Protein AF-A0A976SII3-F1 (afdb_monomer_lite)

pLDDT: mean 72.69, std 18.08, range [34.06, 96.0]

Structure (mmCIF, N/CA/C/O backbone):
data_AF-A0A976SII3-F1
#
_entry.id   AF-A0A976SII3-F1
#
loop_
_atom_site.group_PDB
_atom_site.id
_atom_site.type_symbol
_atom_site.label_atom_id
_atom_site.label_alt_id
_atom_site.label_comp_id
_atom_site.label_asym_id
_atom_site.label_entity_id
_atom_site.label_seq_id
_atom_site.pdbx_PDB_ins_code
_atom_site.Cartn_x
_atom_site.Cartn_y
_atom_site.Cartn_z
_atom_site.occupancy
_atom_site.B_iso_or_equiv
_atom_site.auth_seq_id
_atom_site.auth_comp_id
_atom_site.auth_asym_id
_atom_site.auth_atom_id
_atom_site.pdbx_PDB_model_num
ATOM 1 N N . MET A 1 1 ? 25.527 3.471 0.667 1.00 56.38 1 MET A N 1
ATOM 2 C CA . MET A 1 1 ? 24.263 2.787 1.039 1.00 56.38 1 MET A CA 1
ATOM 3 C C . MET A 1 1 ? 24.021 1.609 0.107 1.00 56.38 1 MET A C 1
ATOM 5 O O . MET A 1 1 ? 23.774 1.819 -1.078 1.00 56.38 1 MET A O 1
ATOM 9 N N . SER A 1 2 ? 24.146 0.381 0.612 1.00 77.81 2 SER A N 1
ATOM 10 C CA . SER A 1 2 ? 24.005 -0.843 -0.189 1.00 77.81 2 SER A CA 1
ATOM 11 C C . SER A 1 2 ? 22.575 -0.993 -0.724 1.00 77.81 2 SER A C 1
ATOM 13 O O . SER A 1 2 ? 21.611 -0.727 -0.003 1.00 77.81 2 SER A O 1
ATOM 15 N N . LYS A 1 3 ? 22.412 -1.459 -1.972 1.00 71.19 3 LYS A N 1
ATOM 16 C CA . LYS A 1 3 ? 21.091 -1.732 -2.581 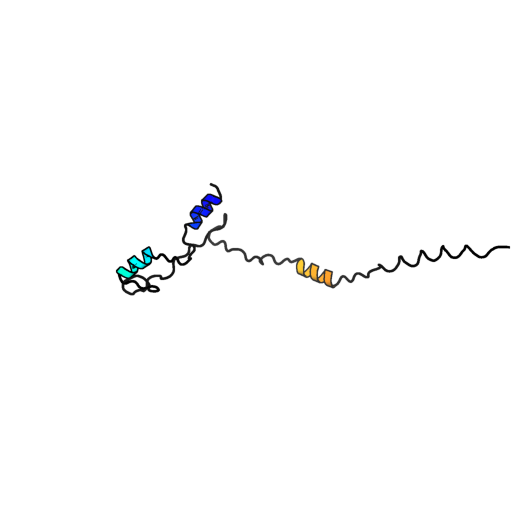1.00 71.19 3 LYS A CA 1
ATOM 17 C C . LYS A 1 3 ? 20.238 -2.664 -1.703 1.00 71.19 3 LYS A C 1
ATOM 19 O O . LYS A 1 3 ? 19.029 -2.484 -1.618 1.00 71.19 3 LYS A O 1
ATOM 24 N N . LYS A 1 4 ? 20.876 -3.587 -0.970 1.00 73.50 4 LYS A N 1
ATOM 25 C CA . LYS A 1 4 ? 20.215 -4.486 -0.007 1.00 73.50 4 LYS A CA 1
ATOM 26 C C . LYS A 1 4 ? 19.568 -3.736 1.162 1.00 73.50 4 LYS A C 1
ATOM 28 O O . LYS A 1 4 ? 18.461 -4.075 1.559 1.00 73.50 4 LYS A O 1
ATOM 33 N N . GLN A 1 5 ? 20.226 -2.698 1.682 1.00 72.81 5 GLN A N 1
ATOM 34 C CA . GLN A 1 5 ? 19.689 -1.883 2.778 1.00 72.81 5 GLN A CA 1
ATOM 35 C C . GLN A 1 5 ? 18.493 -1.056 2.302 1.00 72.81 5 GLN A C 1
ATOM 37 O O . GLN A 1 5 ? 17.473 -1.020 2.980 1.00 72.81 5 GLN A O 1
ATOM 42 N N . LYS A 1 6 ? 18.582 -0.471 1.099 1.00 69.81 6 LYS A N 1
ATOM 43 C CA . LYS A 1 6 ? 17.456 0.250 0.487 1.00 69.81 6 LYS A CA 1
ATOM 44 C C . LYS A 1 6 ? 16.260 -0.675 0.272 1.00 69.81 6 LYS A C 1
ATOM 46 O O . LYS A 1 6 ? 15.167 -0.346 0.700 1.00 69.81 6 LYS A O 1
ATOM 51 N N . ASN A 1 7 ? 16.470 -1.862 -0.296 1.00 72.50 7 ASN A N 1
ATOM 52 C CA . ASN A 1 7 ? 15.384 -2.820 -0.501 1.00 72.50 7 ASN A CA 1
ATOM 53 C C . ASN A 1 7 ? 14.766 -3.301 0.819 1.00 72.50 7 ASN A C 1
ATOM 55 O O . ASN A 1 7 ? 13.555 -3.453 0.872 1.00 72.50 7 ASN A O 1
ATOM 59 N N . LYS A 1 8 ? 15.558 -3.474 1.886 1.00 74.25 8 LYS A N 1
ATOM 60 C CA . LYS A 1 8 ? 15.053 -3.843 3.219 1.00 74.25 8 LYS A CA 1
ATOM 61 C C . LYS A 1 8 ? 14.197 -2.738 3.858 1.00 74.25 8 LYS A C 1
ATOM 63 O O . LYS A 1 8 ? 13.167 -3.037 4.450 1.00 74.25 8 LYS A O 1
ATOM 68 N N . LEU A 1 9 ? 14.597 -1.473 3.708 1.00 67.69 9 LEU A N 1
ATOM 69 C CA . LEU A 1 9 ? 13.822 -0.309 4.171 1.00 67.69 9 LEU A CA 1
ATOM 70 C C . LEU A 1 9 ? 12.582 -0.035 3.304 1.00 67.69 9 LEU A C 1
ATOM 72 O O . LEU A 1 9 ? 11.617 0.567 3.759 1.00 67.69 9 LEU A O 1
ATOM 76 N N . LEU A 1 10 ? 12.604 -0.464 2.042 1.00 64.31 10 LEU A N 1
ATOM 77 C CA . LEU A 1 10 ? 11.465 -0.345 1.135 1.00 64.31 10 LEU A CA 1
ATOM 78 C C . LEU A 1 10 ? 10.494 -1.523 1.274 1.00 64.31 10 LEU A C 1
ATOM 80 O O . LEU A 1 10 ? 9.299 -1.330 1.102 1.00 64.31 10 LEU A O 1
ATOM 84 N N . SER A 1 11 ? 10.961 -2.725 1.630 1.00 64.56 11 SER A N 1
ATOM 85 C CA . SER A 1 11 ? 10.087 -3.879 1.891 1.00 64.56 11 SER A CA 1
ATOM 86 C C . SER A 1 11 ? 9.212 -3.704 3.131 1.00 64.56 11 SER A C 1
ATOM 88 O O . SER A 1 11 ? 8.215 -4.399 3.271 1.00 64.56 11 SER A O 1
ATOM 90 N N . THR A 1 12 ? 9.577 -2.782 4.026 1.00 62.91 12 THR A N 1
ATOM 91 C CA . THR A 1 12 ? 8.741 -2.370 5.161 1.00 62.91 12 THR A CA 1
ATOM 92 C C . THR A 1 12 ? 7.653 -1.367 4.779 1.00 62.91 12 THR A C 1
ATOM 94 O O . THR A 1 12 ? 6.822 -1.039 5.619 1.00 62.91 12 THR A O 1
ATOM 97 N N . LEU A 1 13 ? 7.634 -0.858 3.543 1.00 64.62 13 LEU A N 1
ATOM 98 C CA . LEU A 1 13 ? 6.528 -0.034 3.059 1.00 64.62 13 LEU A CA 1
ATOM 99 C C . LEU A 1 13 ? 5.365 -0.937 2.639 1.00 64.62 13 LEU A C 1
ATOM 101 O O . LEU A 1 13 ? 5.569 -1.959 1.983 1.00 64.62 13 LEU A O 1
ATOM 105 N N . ASN A 1 14 ? 4.140 -0.543 2.998 1.00 64.44 14 ASN A N 1
ATOM 106 C CA . ASN A 1 14 ? 2.921 -1.265 2.639 1.00 64.44 14 ASN A CA 1
ATOM 107 C C . ASN A 1 14 ? 2.774 -1.333 1.113 1.00 64.44 14 ASN A C 1
ATOM 109 O O . ASN A 1 14 ? 2.404 -0.366 0.447 1.00 64.44 14 ASN A O 1
ATOM 113 N N . THR A 1 15 ? 3.037 -2.512 0.556 1.00 64.12 15 THR A N 1
ATOM 114 C CA . THR A 1 15 ? 2.944 -2.818 -0.879 1.00 64.12 15 THR A CA 1
ATOM 115 C C . THR A 1 15 ? 1.497 -2.994 -1.360 1.00 64.12 15 THR A C 1
ATOM 117 O O . THR A 1 15 ? 1.253 -3.658 -2.359 1.00 64.12 15 THR A O 1
ATOM 120 N N . GLY A 1 16 ? 0.512 -2.422 -0.657 1.00 67.31 16 GLY A N 1
ATOM 121 C CA . GLY A 1 16 ? -0.913 -2.622 -0.951 1.00 67.31 16 GLY A CA 1
ATOM 122 C C . GLY A 1 16 ? -1.425 -4.034 -0.675 1.00 67.31 16 GLY A C 1
ATOM 123 O O . GLY A 1 16 ? -2.577 -4.330 -0.971 1.00 67.31 16 GLY A O 1
ATOM 124 N N . LYS A 1 17 ? -0.579 -4.916 -0.133 1.00 76.75 17 LYS A N 1
ATOM 125 C CA . LYS A 1 17 ? -0.959 -6.285 0.187 1.00 76.75 17 LYS A CA 1
ATOM 126 C C . LYS A 1 17 ? -1.795 -6.301 1.462 1.00 76.75 17 LYS A C 1
ATOM 128 O O . LYS A 1 17 ? -1.429 -5.669 2.451 1.00 76.75 17 LYS A O 1
ATOM 133 N N . GLU A 1 18 ? -2.903 -7.031 1.421 1.00 78.00 18 GLU A N 1
ATOM 134 C CA . GLU A 1 18 ? -3.766 -7.245 2.580 1.00 78.00 18 GLU A CA 1
ATOM 135 C C . GLU A 1 18 ? -2.971 -7.945 3.691 1.00 78.00 18 GLU A C 1
ATOM 137 O O . GLU A 1 18 ? -2.253 -8.922 3.455 1.00 78.00 18 GLU A O 1
ATOM 142 N N . PHE A 1 19 ? -3.043 -7.384 4.899 1.00 79.81 19 PHE A N 1
ATOM 143 C CA . PHE A 1 19 ? -2.334 -7.879 6.070 1.00 79.81 19 PHE A CA 1
ATOM 144 C C . PHE A 1 19 ? -3.346 -8.415 7.076 1.00 79.81 19 PHE A C 1
ATOM 146 O O . PHE A 1 19 ? -4.155 -7.659 7.610 1.00 79.81 19 PHE A O 1
ATOM 153 N N . HIS A 1 20 ? -3.266 -9.713 7.362 1.00 83.44 20 HIS A N 1
ATOM 154 C CA . HIS A 1 20 ? -4.089 -10.360 8.378 1.00 83.44 20 HIS A CA 1
ATOM 155 C C . HIS A 1 20 ? -3.241 -10.622 9.623 1.00 83.44 20 HIS A C 1
ATOM 157 O O . HIS A 1 20 ? -2.236 -11.330 9.569 1.00 83.44 20 HIS A O 1
ATOM 163 N N . SER A 1 21 ? -3.649 -10.048 10.755 1.00 88.38 21 SER A N 1
ATOM 164 C CA . SER A 1 21 ? -3.043 -10.293 12.065 1.00 88.38 21 SER A CA 1
ATOM 165 C C . SER A 1 21 ? -4.123 -10.682 13.061 1.00 88.38 21 SER A C 1
ATOM 167 O O . SER A 1 21 ? -5.066 -9.922 13.284 1.00 88.38 21 SER A O 1
ATOM 169 N N . SER A 1 22 ? -3.964 -11.850 13.687 1.00 90.62 22 SER A N 1
ATOM 170 C CA . SER A 1 22 ? -4.893 -12.364 14.700 1.00 90.62 22 SER A CA 1
ATOM 171 C C . SER A 1 22 ? -4.982 -11.445 15.920 1.00 90.62 22 SER A C 1
ATOM 173 O O . SER A 1 22 ? -6.064 -11.225 16.460 1.00 90.62 22 SER A O 1
ATOM 175 N N . PHE A 1 23 ? -3.859 -10.843 16.322 1.00 94.00 23 PHE A N 1
ATOM 176 C CA . PHE A 1 23 ? -3.807 -9.922 17.453 1.00 94.00 23 PHE A CA 1
ATOM 177 C C . PHE A 1 23 ? -4.610 -8.645 17.183 1.00 94.00 23 PHE A C 1
ATOM 179 O O . PHE A 1 23 ? -5.502 -8.303 17.960 1.00 94.00 23 PHE A O 1
ATOM 186 N N . GLY A 1 24 ? -4.350 -7.979 16.053 1.00 92.56 24 GLY A N 1
ATOM 187 C CA . GLY A 1 24 ? -5.065 -6.758 15.670 1.00 92.56 24 GLY A CA 1
ATOM 188 C C . GLY A 1 24 ? -6.559 -7.003 15.454 1.00 92.56 24 GLY A C 1
ATOM 189 O O . GLY A 1 24 ? -7.385 -6.271 15.998 1.00 92.56 24 GLY A O 1
ATOM 190 N N . ALA A 1 25 ? -6.905 -8.085 14.749 1.00 92.56 25 ALA A N 1
ATOM 191 C CA . ALA A 1 25 ? -8.294 -8.478 14.521 1.00 92.56 25 ALA A CA 1
ATOM 192 C C . ALA A 1 25 ? -9.046 -8.735 15.837 1.00 92.56 25 ALA A C 1
ATOM 194 O O . ALA A 1 25 ? -10.191 -8.305 15.981 1.00 92.56 25 ALA A O 1
ATOM 195 N N . SER A 1 26 ? -8.399 -9.362 16.830 1.00 94.69 26 SER A N 1
ATOM 196 C CA . SER A 1 26 ? -9.017 -9.613 18.138 1.00 94.69 26 SER A CA 1
ATOM 197 C C . SER A 1 26 ? -9.348 -8.327 18.901 1.00 94.69 26 SER A C 1
ATOM 199 O O . SER A 1 26 ? -10.401 -8.240 19.530 1.00 94.69 26 SER A O 1
ATOM 201 N N . ILE A 1 27 ? -8.482 -7.310 18.832 1.00 95.44 27 ILE A N 1
ATOM 202 C CA . ILE A 1 27 ? -8.710 -6.017 19.490 1.00 95.44 27 ILE A CA 1
ATOM 203 C C . ILE A 1 27 ? -9.848 -5.277 18.792 1.00 95.44 27 ILE A C 1
ATOM 205 O O . ILE A 1 27 ? -10.766 -4.815 19.460 1.00 95.44 27 ILE A O 1
ATOM 209 N N . LEU A 1 28 ? -9.830 -5.214 17.461 1.00 93.94 28 LEU A N 1
ATOM 210 C CA . LEU A 1 28 ? -10.884 -4.561 16.684 1.00 93.94 28 LEU A CA 1
ATOM 211 C C . LEU A 1 28 ? -12.255 -5.206 16.935 1.00 93.94 28 LEU A C 1
ATOM 213 O O . LEU A 1 28 ? -13.231 -4.501 17.194 1.00 93.94 28 LEU A O 1
ATOM 217 N N . SER A 1 29 ? -12.304 -6.540 16.967 1.00 93.94 29 SER A N 1
ATOM 218 C CA . SER A 1 29 ? -13.531 -7.296 17.248 1.00 93.94 29 SER A CA 1
ATOM 219 C C . SER A 1 29 ? -14.104 -6.997 18.633 1.00 93.94 29 SER A C 1
ATOM 221 O O . SER A 1 29 ? -15.318 -6.870 18.782 1.00 93.94 29 SER A O 1
ATOM 223 N N . LYS A 1 30 ? -13.249 -6.810 19.651 1.00 96.00 30 LYS A N 1
ATOM 224 C CA . LYS A 1 30 ? -13.690 -6.416 21.004 1.00 96.00 30 LYS A CA 1
ATOM 225 C C . LYS A 1 30 ? -14.401 -5.063 21.027 1.00 96.00 30 LYS A C 1
ATOM 227 O O . LYS A 1 30 ? -15.274 -4.863 21.863 1.00 96.00 30 LYS A O 1
ATOM 232 N N . TYR A 1 31 ? -14.045 -4.157 20.120 1.00 93.81 31 TYR A N 1
ATOM 233 C CA . TYR A 1 31 ? -14.673 -2.841 19.984 1.00 93.81 31 TYR A CA 1
ATOM 234 C C . TYR A 1 31 ? -15.795 -2.809 18.932 1.00 93.81 31 TYR A C 1
ATOM 236 O O . TYR A 1 31 ? -16.267 -1.734 18.574 1.00 93.81 31 TYR A O 1
ATOM 244 N N . GLY A 1 32 ? -16.252 -3.974 18.460 1.00 92.50 32 GLY A N 1
ATOM 245 C CA . GLY A 1 32 ? -17.430 -4.101 17.599 1.00 92.50 32 GLY A CA 1
ATOM 246 C C . GLY A 1 32 ? -17.158 -4.048 16.096 1.00 92.50 32 GLY A C 1
ATOM 247 O O . GLY A 1 32 ? -18.107 -4.121 15.321 1.00 92.50 32 GLY A O 1
ATOM 248 N N . TRP A 1 33 ? -15.897 -3.961 15.667 1.00 94.00 33 TRP A N 1
ATOM 249 C CA . TRP A 1 33 ? -15.547 -4.087 14.251 1.00 94.00 33 TRP A CA 1
ATOM 250 C C . TRP A 1 33 ? -15.673 -5.542 13.785 1.00 94.00 33 TRP A C 1
ATOM 252 O O . TRP A 1 33 ? -15.247 -6.455 14.492 1.00 94.00 33 TRP A O 1
ATOM 262 N N . LYS A 1 34 ? -16.212 -5.770 12.584 1.00 91.44 34 LYS A N 1
ATOM 263 C CA . LYS A 1 34 ? -16.278 -7.101 11.961 1.00 91.44 34 LYS A CA 1
ATOM 264 C C . LYS A 1 34 ? -15.407 -7.161 10.715 1.00 91.44 34 LYS A C 1
ATOM 266 O O . LYS A 1 34 ? -15.202 -6.161 10.028 1.00 91.44 34 LYS A O 1
ATOM 271 N N . GLU A 1 35 ? -14.925 -8.361 10.408 1.00 88.56 35 GLU A N 1
ATOM 272 C CA . GLU A 1 35 ? -14.099 -8.592 9.227 1.00 88.56 35 GLU A CA 1
ATOM 273 C C . GLU A 1 35 ? -14.839 -8.164 7.950 1.00 88.56 35 GLU A C 1
ATOM 275 O O . GLU A 1 35 ? -15.993 -8.526 7.725 1.00 88.56 35 GLU A O 1
ATOM 280 N N . GLY A 1 36 ? -14.177 -7.338 7.138 1.00 87.19 36 GLY A N 1
ATOM 281 C CA . GLY A 1 36 ? -14.734 -6.776 5.905 1.00 87.19 36 GLY A CA 1
ATOM 282 C C . GLY A 1 36 ? -15.467 -5.437 6.055 1.00 87.19 36 GLY A C 1
ATOM 283 O O . GLY A 1 36 ? -15.735 -4.804 5.035 1.00 87.19 36 GLY A O 1
ATOM 284 N N . GLN A 1 37 ? -15.749 -4.959 7.275 1.00 91.00 37 GLN A N 1
ATOM 285 C CA . GLN A 1 37 ? -16.345 -3.631 7.479 1.00 91.00 37 GLN A CA 1
ATOM 286 C C . GLN A 1 37 ? -15.291 -2.516 7.446 1.00 91.00 37 GLN A C 1
ATOM 288 O O . GLN A 1 37 ? -14.163 -2.673 7.926 1.00 91.00 37 GLN A O 1
ATOM 293 N N . GLY A 1 38 ? -15.670 -1.357 6.903 1.00 90.38 38 GLY A N 1
ATOM 294 C CA . GLY A 1 38 ? -14.879 -0.136 7.014 1.00 90.38 38 GLY A CA 1
ATOM 295 C C . GLY A 1 38 ? -14.957 0.449 8.425 1.00 90.38 38 GLY A C 1
ATOM 296 O O . GLY A 1 38 ? -15.881 0.183 9.189 1.00 90.38 38 GLY A O 1
ATOM 297 N N . LEU A 1 39 ? -13.968 1.259 8.797 1.00 91.56 39 LEU A N 1
ATOM 298 C CA . LEU A 1 39 ? -13.944 1.932 10.101 1.00 91.56 39 LEU A CA 1
ATOM 299 C C . LEU A 1 39 ? -14.769 3.233 10.094 1.00 91.56 39 LEU A C 1
ATOM 301 O O . LEU A 1 39 ? -15.021 3.825 9.045 1.00 91.56 39 LEU A O 1
ATOM 305 N N . GLY A 1 40 ?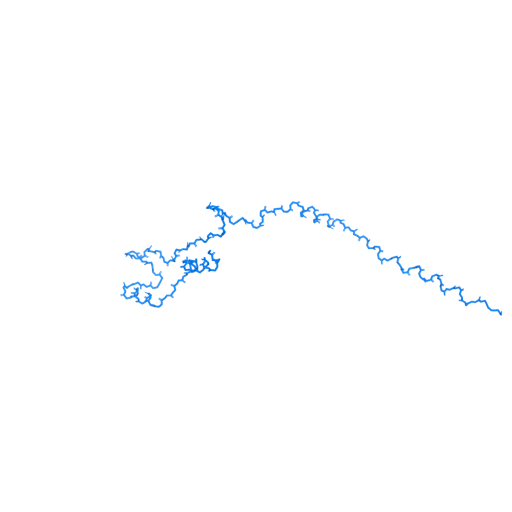 -15.138 3.718 11.282 1.00 91.00 40 GLY A N 1
ATOM 306 C CA . GLY A 1 40 ? -15.836 4.994 11.486 1.00 91.00 40 GLY A CA 1
ATOM 307 C C . GLY A 1 40 ? -17.324 4.841 11.814 1.00 91.00 40 GLY A C 1
ATOM 308 O O . GLY A 1 40 ? -17.878 3.751 11.751 1.00 91.00 40 GLY A O 1
ATOM 309 N N . LYS A 1 41 ? -17.984 5.953 12.168 1.00 91.44 41 LYS A N 1
ATOM 310 C CA . LYS A 1 41 ? -19.382 5.964 12.651 1.00 91.44 41 LYS A CA 1
ATOM 311 C C . LYS A 1 41 ? -20.380 5.334 11.671 1.00 91.44 41 LYS A C 1
ATOM 313 O O . LYS A 1 41 ? -21.338 4.708 12.102 1.00 91.44 41 LYS A O 1
ATOM 318 N N . SER A 1 42 ? -20.158 5.541 10.375 1.00 93.06 42 SER A N 1
ATOM 319 C CA . SER A 1 42 ? -21.002 5.013 9.296 1.00 93.06 42 SER A CA 1
ATOM 320 C C . SER A 1 42 ? -20.361 3.826 8.572 1.00 93.06 42 SER A C 1
ATOM 322 O O . SER A 1 42 ? -20.802 3.503 7.480 1.00 93.06 42 SER A O 1
ATOM 324 N N . GLU A 1 43 ? -19.279 3.248 9.110 1.00 90.69 43 GLU A N 1
ATOM 325 C CA . GLU A 1 43 ? -18.544 2.120 8.506 1.00 90.69 43 GLU A CA 1
ATOM 326 C C . GLU A 1 43 ? -18.001 2.376 7.079 1.00 90.69 43 GLU A C 1
ATOM 328 O O . GLU A 1 43 ? -17.609 1.455 6.370 1.00 90.69 43 GLU A O 1
ATOM 333 N N . ASN A 1 44 ? -17.920 3.644 6.660 1.00 91.62 44 ASN A N 1
ATOM 334 C CA . ASN A 1 44 ? -17.508 4.058 5.310 1.00 91.62 44 ASN A CA 1
ATOM 335 C C . ASN A 1 44 ? -15.986 4.244 5.149 1.00 91.62 44 ASN A C 1
ATOM 337 O O . ASN A 1 44 ? -15.523 4.829 4.169 1.00 91.62 44 ASN A O 1
ATOM 341 N N . GLY A 1 45 ? -15.191 3.824 6.134 1.00 91.06 45 GLY A N 1
ATOM 342 C CA . GLY A 1 45 ? -13.735 3.900 6.076 1.00 91.06 45 GLY A CA 1
ATOM 343 C C . GLY A 1 45 ? -13.139 2.983 5.006 1.00 91.06 45 GLY A C 1
ATOM 344 O O . GLY A 1 45 ? -13.740 1.994 4.593 1.00 91.06 45 GLY A O 1
ATOM 345 N N . ILE A 1 46 ? -11.917 3.295 4.573 1.00 91.19 46 ILE A N 1
ATOM 346 C CA . ILE A 1 46 ? -11.206 2.507 3.562 1.00 91.19 46 ILE A CA 1
ATOM 347 C C . ILE A 1 46 ? -10.917 1.103 4.120 1.00 91.19 46 ILE A C 1
ATOM 349 O O . ILE A 1 46 ? -10.188 0.961 5.099 1.00 91.19 46 ILE A O 1
ATOM 353 N N . VAL A 1 47 ? -11.472 0.071 3.478 1.00 90.25 47 VAL A N 1
ATOM 354 C CA . VAL A 1 47 ? -11.282 -1.341 3.868 1.00 90.25 47 VAL A CA 1
ATOM 355 C C . VAL A 1 47 ? -9.921 -1.873 3.415 1.00 90.25 47 VAL A C 1
ATOM 357 O O . VAL A 1 47 ? -9.275 -2.646 4.117 1.00 90.25 47 VAL A O 1
ATOM 360 N N . LYS A 1 48 ? -9.471 -1.453 2.229 1.00 87.44 48 LYS A N 1
ATOM 361 C CA . LYS A 1 48 ? -8.216 -1.921 1.634 1.00 87.44 48 LYS A CA 1
ATOM 362 C C . LYS A 1 48 ? -7.043 -1.023 2.030 1.00 87.44 48 LYS A C 1
ATOM 364 O O . LYS A 1 48 ? -7.191 0.198 2.053 1.00 87.44 48 LYS A O 1
ATOM 369 N N . PRO A 1 49 ? -5.857 -1.587 2.299 1.00 85.12 49 PRO A N 1
ATOM 370 C CA . PRO A 1 49 ? -4.689 -0.785 2.624 1.00 85.12 49 PRO A CA 1
ATOM 371 C C . PRO A 1 49 ? -4.300 0.114 1.445 1.00 85.12 49 PRO A C 1
ATOM 373 O O . PRO A 1 49 ? -4.326 -0.299 0.285 1.00 85.12 49 PRO A O 1
ATOM 376 N N . VAL A 1 50 ? -3.888 1.345 1.745 1.00 86.56 50 VAL A N 1
ATOM 377 C CA . VAL A 1 50 ? -3.365 2.263 0.729 1.00 86.56 50 VAL A CA 1
ATOM 378 C C . VAL A 1 50 ? -1.999 1.762 0.257 1.00 86.56 50 VAL A C 1
ATOM 380 O O . VAL A 1 50 ? -1.092 1.541 1.060 1.00 86.56 50 VAL A O 1
ATOM 383 N N . SER A 1 51 ? -1.855 1.580 -1.054 1.00 82.25 51 SER A N 1
ATOM 384 C CA . SER A 1 51 ? -0.616 1.122 -1.684 1.00 82.25 51 SER A CA 1
ATOM 385 C C . SER A 1 51 ? 0.233 2.295 -2.161 1.00 82.25 51 SER A C 1
ATOM 387 O O . SER A 1 51 ? -0.278 3.187 -2.840 1.00 82.25 51 SER A O 1
ATOM 389 N N . VAL A 1 52 ? 1.539 2.257 -1.901 1.00 81.44 52 VAL A N 1
ATOM 390 C CA . VAL A 1 52 ? 2.485 3.233 -2.462 1.00 81.44 52 VAL A CA 1
ATOM 391 C C . VAL A 1 52 ? 3.197 2.627 -3.669 1.00 81.44 52 VAL A C 1
ATOM 393 O O . VAL A 1 52 ? 3.747 1.527 -3.590 1.00 81.44 52 VAL A O 1
ATOM 396 N N . LYS A 1 53 ? 3.218 3.351 -4.794 1.00 76.75 53 LYS A N 1
ATOM 397 C CA . LYS A 1 53 ? 3.983 2.942 -5.978 1.00 76.75 53 LYS A CA 1
ATOM 398 C C . LYS A 1 53 ? 5.473 3.191 -5.743 1.00 76.75 53 LYS A C 1
ATOM 400 O O . LYS A 1 53 ? 5.885 4.295 -5.394 1.00 76.75 53 LYS A O 1
ATOM 405 N N . LYS A 1 54 ? 6.289 2.163 -5.971 1.00 74.00 54 LYS A N 1
ATOM 406 C CA . LYS A 1 54 ? 7.749 2.260 -5.898 1.00 74.00 54 LYS A CA 1
ATOM 407 C C . LYS A 1 54 ? 8.290 3.039 -7.100 1.00 74.00 54 LYS A C 1
ATOM 409 O O . LYS A 1 54 ? 7.933 2.745 -8.238 1.00 74.00 54 LYS A O 1
ATOM 414 N N . ILE A 1 55 ? 9.194 3.983 -6.842 1.00 72.12 55 ILE A N 1
ATOM 415 C CA . ILE A 1 55 ? 10.019 4.607 -7.881 1.00 72.12 55 ILE A CA 1
ATOM 416 C C . ILE A 1 55 ? 11.245 3.720 -8.091 1.00 72.12 55 ILE A C 1
ATOM 418 O O . ILE A 1 55 ? 11.983 3.422 -7.148 1.00 72.12 55 ILE A O 1
ATOM 422 N N . GLU A 1 56 ? 11.453 3.270 -9.323 1.00 70.94 56 GLU A N 1
ATOM 423 C CA . GLU A 1 56 ? 12.613 2.461 -9.683 1.00 70.94 56 GLU A CA 1
ATOM 424 C C . GLU A 1 56 ? 13.691 3.336 -10.334 1.00 70.94 56 GLU A C 1
ATOM 426 O O . GLU A 1 56 ? 13.441 4.056 -11.303 1.00 70.94 56 GLU A O 1
ATOM 431 N N . GLY A 1 57 ? 14.905 3.290 -9.776 1.00 73.31 57 GLY A N 1
ATOM 432 C CA . GLY A 1 57 ? 16.066 4.010 -10.305 1.00 73.31 57 GLY A CA 1
ATOM 433 C C . GLY A 1 57 ? 16.007 5.530 -10.109 1.00 73.31 57 GLY A C 1
ATOM 434 O O . GLY A 1 57 ? 15.628 6.009 -9.044 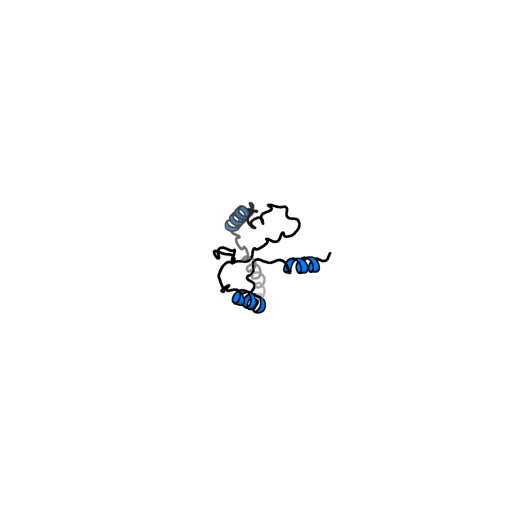1.00 73.31 57 GLY A O 1
ATOM 435 N N . SER A 1 58 ? 16.441 6.267 -11.137 1.00 74.25 58 SER A N 1
ATOM 436 C CA . SER A 1 58 ? 16.457 7.739 -11.210 1.00 74.25 58 SER A CA 1
ATOM 437 C C . SER A 1 58 ? 15.340 8.259 -12.124 1.00 74.25 58 SER A C 1
ATOM 439 O O . SER A 1 58 ? 15.546 9.169 -12.924 1.00 74.25 58 SER A O 1
ATOM 441 N N . SER A 1 59 ? 14.170 7.627 -12.064 1.00 73.50 59 SER A N 1
ATOM 442 C CA . SER A 1 59 ? 13.010 8.049 -12.848 1.00 73.50 59 SER A CA 1
ATOM 443 C C . SER A 1 59 ? 12.382 9.289 -12.209 1.00 73.50 59 SER A C 1
ATOM 445 O O . SER A 1 59 ? 12.118 9.299 -11.006 1.00 73.50 59 SER A O 1
ATOM 447 N N . GLY A 1 60 ? 12.163 10.338 -13.004 1.00 76.75 60 GLY A N 1
ATOM 448 C CA . GLY A 1 60 ? 11.468 11.547 -12.557 1.00 76.75 60 GLY A CA 1
ATOM 449 C C . GLY A 1 60 ? 9.989 11.293 -12.241 1.00 76.75 60 GLY A C 1
ATOM 450 O O . GLY A 1 60 ? 9.406 10.295 -12.670 1.00 76.75 60 GLY A O 1
ATOM 451 N N . LEU A 1 61 ? 9.360 12.207 -11.499 1.00 77.81 61 LEU A N 1
ATOM 452 C CA . LEU A 1 61 ? 7.909 12.182 -11.282 1.00 77.81 61 LEU A CA 1
ATOM 453 C C . LEU A 1 61 ? 7.188 12.285 -12.638 1.00 77.81 61 LEU A C 1
ATOM 455 O O . LEU A 1 61 ? 7.527 13.135 -13.453 1.00 77.81 61 LEU A O 1
ATOM 459 N N . GLY A 1 62 ? 6.222 11.400 -12.890 1.00 76.56 62 GLY A N 1
ATOM 460 C CA . GLY A 1 62 ? 5.514 11.322 -14.177 1.00 76.56 62 GLY A CA 1
ATOM 461 C C . GLY A 1 62 ? 6.199 10.461 -15.246 1.00 76.56 62 GLY A C 1
ATOM 462 O O . GLY A 1 62 ? 5.593 10.205 -16.285 1.00 76.56 62 GLY A O 1
ATOM 463 N N . ALA A 1 63 ? 7.407 9.942 -14.993 1.00 73.31 63 ALA A N 1
ATOM 464 C CA . ALA A 1 63 ? 8.019 8.949 -15.868 1.00 73.31 63 ALA A CA 1
ATOM 465 C C . ALA A 1 63 ? 7.176 7.663 -15.858 1.00 73.31 63 ALA A C 1
ATOM 467 O O . ALA A 1 63 ? 7.122 6.927 -14.868 1.00 73.31 63 ALA A O 1
ATOM 468 N N . SER A 1 64 ? 6.481 7.410 -16.963 1.00 68.81 64 SER A N 1
ATOM 469 C CA . SER A 1 64 ? 5.785 6.146 -17.185 1.00 68.81 64 SER A CA 1
ATOM 470 C C . SER A 1 64 ? 6.803 5.100 -17.625 1.00 68.81 64 SER A C 1
ATOM 472 O O . SER A 1 64 ? 7.755 5.422 -18.335 1.00 68.81 64 SER A O 1
ATOM 474 N N . SER A 1 65 ? 6.631 3.850 -17.182 1.00 62.88 65 SER A N 1
ATOM 475 C CA . SER A 1 65 ? 7.398 2.735 -17.739 1.00 62.88 65 SER A CA 1
ATOM 476 C C . SER A 1 65 ? 7.065 2.697 -19.223 1.00 62.88 65 SER A C 1
ATOM 478 O O . SER A 1 65 ? 5.914 2.468 -19.593 1.00 62.88 65 SER A O 1
ATOM 480 N N . ARG A 1 66 ? 8.043 3.082 -20.042 1.00 61.19 66 ARG A N 1
ATOM 481 C CA . ARG A 1 66 ? 7.920 3.125 -21.492 1.00 61.19 66 ARG A CA 1
ATOM 482 C C . ARG A 1 66 ? 7.425 1.748 -21.949 1.00 61.19 66 ARG A C 1
ATOM 484 O O . ARG A 1 66 ? 8.064 0.767 -21.562 1.00 61.19 66 ARG A O 1
ATOM 491 N N . PRO A 1 67 ? 6.308 1.636 -22.689 1.00 66.69 67 PRO A N 1
ATOM 492 C CA . PRO A 1 67 ? 5.902 0.349 -23.227 1.00 66.69 67 PRO A CA 1
ATOM 493 C C . PRO A 1 67 ? 7.070 -0.223 -24.042 1.00 66.69 67 PRO A C 1
ATOM 495 O O . PRO A 1 67 ? 7.721 0.494 -24.804 1.00 66.69 67 PRO A O 1
ATOM 498 N N . GLU A 1 68 ? 7.381 -1.501 -23.826 1.00 58.88 68 GLU A N 1
ATOM 499 C CA . GLU A 1 68 ? 8.554 -2.198 -24.386 1.00 58.88 68 GLU A CA 1
ATOM 500 C C . GLU A 1 68 ? 8.602 -2.153 -25.929 1.00 58.88 68 GLU A C 1
ATOM 502 O O . GLU A 1 68 ? 9.640 -2.317 -26.562 1.00 58.88 68 GLU A O 1
ATOM 507 N N . ASN A 1 69 ? 7.466 -1.820 -26.525 1.00 60.44 69 ASN A N 1
ATOM 508 C CA . ASN A 1 69 ? 7.154 -1.698 -27.935 1.00 60.44 69 ASN A CA 1
ATOM 509 C C . ASN A 1 69 ? 7.244 -0.261 -28.498 1.00 60.44 69 ASN A C 1
ATOM 511 O O . ASN A 1 69 ? 6.758 -0.014 -29.599 1.00 60.44 69 ASN A O 1
ATOM 515 N N . GLU A 1 70 ? 7.886 0.695 -27.817 1.00 57.38 70 GLU A N 1
ATOM 516 C CA . GLU A 1 70 ? 8.134 2.024 -28.412 1.00 57.38 70 GLU A CA 1
ATOM 517 C C . GLU A 1 70 ? 9.224 2.057 -29.498 1.00 57.38 70 GLU A C 1
ATOM 519 O O . GLU A 1 70 ? 9.367 3.058 -30.204 1.00 57.38 70 GLU A O 1
ATOM 524 N N . TRP A 1 71 ? 9.998 0.988 -29.667 1.00 64.44 71 TRP A N 1
ATOM 525 C CA . TRP A 1 71 ? 10.877 0.857 -30.823 1.00 64.44 71 TRP A CA 1
ATOM 526 C C . TRP A 1 71 ? 10.193 -0.001 -31.883 1.00 64.44 71 TRP A C 1
ATOM 528 O O . TRP A 1 71 ? 10.368 -1.214 -31.931 1.00 64.44 71 TRP A O 1
ATOM 538 N N . TYR A 1 72 ? 9.421 0.646 -32.761 1.00 63.34 72 TYR A N 1
ATOM 539 C CA . TYR A 1 72 ? 9.158 0.084 -34.082 1.00 63.34 72 TYR A CA 1
ATOM 540 C C . TYR A 1 72 ? 10.517 -0.116 -34.762 1.00 63.34 72 TYR A C 1
ATOM 542 O O . TYR A 1 72 ? 11.209 0.849 -35.103 1.00 63.34 72 TYR A O 1
ATOM 550 N N . ASN A 1 73 ? 10.942 -1.373 -34.889 1.00 77.94 73 ASN A N 1
ATOM 551 C CA . ASN A 1 73 ? 12.154 -1.731 -35.610 1.00 77.94 73 ASN A CA 1
ATOM 552 C C . ASN A 1 73 ? 11.888 -1.521 -37.100 1.00 77.94 73 ASN A C 1
ATOM 554 O O . ASN A 1 73 ? 11.512 -2.445 -37.809 1.00 77.94 73 ASN A O 1
ATOM 558 N N . TRP A 1 74 ? 12.086 -0.292 -37.574 1.00 80.06 74 TRP A N 1
ATOM 559 C CA . TRP A 1 74 ? 11.811 0.114 -38.958 1.00 80.06 74 TRP A CA 1
ATOM 560 C C . TRP A 1 74 ? 12.506 -0.761 -40.017 1.00 80.06 74 TRP A C 1
ATOM 562 O O . TRP A 1 74 ? 12.086 -0.796 -41.170 1.00 80.06 74 TRP A O 1
ATOM 572 N N . TRP A 1 75 ? 13.575 -1.465 -39.637 1.00 85.94 75 TRP A N 1
ATOM 573 C CA . TRP A 1 75 ? 14.315 -2.379 -40.500 1.00 85.94 75 TRP A CA 1
ATOM 574 C C . TRP A 1 75 ? 13.709 -3.792 -40.570 1.00 85.94 75 TRP A C 1
ATOM 576 O O . TRP A 1 75 ? 14.007 -4.515 -41.518 1.00 85.94 75 TRP A O 1
ATOM 586 N N . ASP A 1 76 ? 12.879 -4.192 -39.604 1.00 87.88 76 ASP A N 1
ATOM 587 C CA . ASP A 1 76 ? 12.374 -5.564 -39.443 1.00 87.88 76 ASP A CA 1
ATOM 588 C C . ASP A 1 76 ? 11.435 -5.940 -40.597 1.00 87.88 76 ASP A C 1
ATOM 590 O O . ASP A 1 76 ? 11.633 -6.945 -41.279 1.00 87.88 76 ASP A O 1
ATOM 594 N N . ASP A 1 77 ? 10.501 -5.052 -40.944 1.00 85.50 77 ASP A N 1
ATOM 595 C CA . ASP A 1 77 ? 9.613 -5.244 -42.094 1.00 85.50 77 ASP A CA 1
ATOM 596 C C . ASP A 1 77 ? 10.394 -5.330 -43.415 1.00 85.50 77 ASP A C 1
ATOM 598 O O . ASP A 1 77 ? 10.082 -6.148 -44.284 1.00 85.50 77 ASP A O 1
ATOM 602 N N . MET A 1 78 ? 11.446 -4.523 -43.586 1.00 84.81 78 MET A N 1
ATOM 603 C CA . MET A 1 78 ? 12.300 -4.578 -44.777 1.00 84.81 78 MET A CA 1
ATOM 604 C C . MET A 1 78 ? 13.103 -5.885 -44.831 1.00 84.81 78 MET A C 1
ATOM 606 O O . MET A 1 78 ? 13.166 -6.524 -45.885 1.00 84.81 78 MET A O 1
ATOM 610 N N . TYR A 1 79 ? 13.688 -6.300 -43.708 1.00 88.00 79 TYR A N 1
ATOM 611 C CA . TYR A 1 79 ? 14.450 -7.539 -43.589 1.00 88.00 79 TYR A CA 1
ATOM 612 C C . TYR A 1 79 ? 13.578 -8.763 -43.875 1.00 88.00 79 TYR A C 1
ATOM 614 O O . TYR A 1 79 ? 13.927 -9.575 -44.734 1.00 88.00 79 TYR A O 1
ATOM 622 N N . ASN A 1 80 ? 12.409 -8.852 -43.241 1.00 91.31 80 ASN A N 1
ATOM 623 C CA . ASN A 1 80 ? 11.471 -9.959 -43.416 1.00 91.31 80 ASN A CA 1
ATOM 624 C C . ASN A 1 80 ? 10.972 -10.048 -44.865 1.00 91.31 80 ASN A C 1
ATOM 626 O O . ASN A 1 80 ? 10.927 -11.134 -45.451 1.00 91.31 80 ASN A O 1
ATOM 630 N N . ASN A 1 81 ? 10.696 -8.903 -45.497 1.00 89.75 81 ASN A N 1
ATOM 631 C CA . ASN A 1 81 ? 10.318 -8.844 -46.908 1.00 89.75 81 ASN A CA 1
ATOM 632 C C . ASN A 1 81 ? 11.440 -9.292 -47.858 1.00 89.75 81 ASN A C 1
ATOM 634 O O . ASN A 1 81 ? 11.165 -9.940 -48.872 1.00 89.75 81 ASN A O 1
ATOM 638 N N . LEU A 1 82 ? 12.698 -8.949 -47.567 1.00 87.00 82 LEU A N 1
ATOM 639 C CA . LEU A 1 82 ? 13.847 -9.391 -48.360 1.00 87.00 82 LEU A CA 1
ATOM 640 C C . LEU A 1 82 ? 14.116 -10.887 -48.168 1.00 87.00 82 LEU A C 1
ATOM 642 O O . LEU A 1 82 ? 14.297 -11.602 -49.154 1.00 87.00 82 LEU A O 1
ATOM 646 N N . ALA A 1 83 ? 14.076 -11.374 -46.929 1.00 88.31 83 ALA A N 1
ATOM 647 C CA . ALA A 1 83 ? 14.277 -12.781 -46.598 1.00 88.31 83 ALA A CA 1
ATOM 64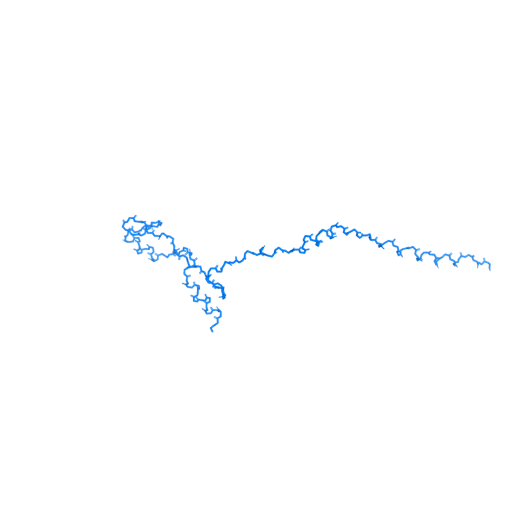8 C C . ALA A 1 83 ? 13.240 -13.685 -47.285 1.00 88.31 83 ALA A C 1
ATOM 650 O O . ALA A 1 83 ? 13.609 -14.695 -47.880 1.00 88.31 83 ALA A O 1
ATOM 651 N N . ALA A 1 84 ? 11.963 -13.288 -47.304 1.00 87.56 84 ALA A N 1
ATOM 652 C CA . ALA A 1 84 ? 10.906 -14.035 -47.991 1.00 87.56 84 ALA A CA 1
ATOM 653 C C . ALA A 1 84 ? 11.099 -14.105 -49.521 1.00 87.56 84 ALA A C 1
ATOM 655 O O . ALA A 1 84 ? 10.664 -15.058 -50.173 1.00 87.56 84 ALA A O 1
ATOM 656 N N . LYS A 1 85 ? 11.748 -13.094 -50.114 1.00 86.06 85 LYS A N 1
ATOM 657 C CA . LYS A 1 85 ? 11.995 -13.008 -51.563 1.00 86.06 85 LYS A CA 1
ATOM 658 C C . LYS A 1 85 ? 13.287 -13.701 -51.996 1.00 86.06 85 LYS A C 1
ATOM 660 O O . LYS A 1 85 ? 13.411 -14.061 -53.170 1.00 86.06 85 LYS A O 1
ATOM 665 N N . ILE A 1 86 ? 14.235 -13.920 -51.086 1.00 85.00 86 ILE A N 1
ATOM 666 C CA . ILE A 1 86 ? 15.482 -14.631 -51.375 1.00 85.00 86 ILE A CA 1
ATOM 667 C C . ILE A 1 86 ? 15.186 -16.128 -51.530 1.00 85.00 86 ILE A C 1
ATOM 669 O O . ILE A 1 86 ? 15.015 -16.872 -50.570 1.00 85.00 86 ILE A O 1
ATOM 673 N N . LYS A 1 87 ? 15.156 -16.595 -52.781 1.00 78.12 87 LYS A N 1
ATOM 674 C CA . LYS A 1 87 ? 15.150 -18.024 -53.118 1.00 78.12 87 LYS A CA 1
ATOM 675 C C . LYS A 1 87 ? 16.567 -18.450 -53.478 1.00 78.12 87 LYS A C 1
ATOM 677 O O . LYS A 1 87 ? 17.009 -18.251 -54.610 1.00 78.12 87 LYS A O 1
ATOM 682 N N . VAL A 1 88 ? 17.279 -19.046 -52.526 1.00 78.38 88 VAL A N 1
ATOM 683 C CA . VAL A 1 88 ? 18.582 -19.665 -52.798 1.00 78.38 88 VAL A CA 1
ATOM 684 C C . VAL A 1 88 ? 18.347 -20.949 -53.590 1.00 78.38 88 VAL A C 1
ATOM 686 O O . VAL A 1 88 ? 17.700 -21.883 -53.120 1.00 78.38 88 VAL A O 1
ATOM 689 N N . LYS A 1 89 ? 18.865 -21.008 -54.819 1.00 65.00 89 LYS A N 1
ATOM 690 C CA . LYS A 1 89 ? 19.047 -22.285 -55.509 1.00 65.00 89 LYS A CA 1
ATOM 691 C C . LYS A 1 89 ? 20.262 -22.960 -54.894 1.00 65.00 89 LYS A C 1
ATOM 693 O O . LYS A 1 89 ? 21.390 -22.536 -55.136 1.00 65.00 89 LYS A O 1
ATOM 698 N N . ASP A 1 90 ? 20.030 -24.026 -54.139 1.00 64.25 90 ASP A N 1
ATOM 699 C CA . ASP A 1 90 ? 21.097 -24.926 -53.723 1.00 64.25 90 ASP A CA 1
ATOM 700 C C . ASP A 1 90 ? 21.786 -25.510 -54.961 1.00 64.25 90 ASP A C 1
ATOM 702 O O . ASP A 1 90 ? 21.307 -26.441 -55.613 1.00 64.25 90 ASP A O 1
ATOM 706 N N . HIS A 1 91 ? 22.969 -24.993 -55.276 1.00 53.84 91 HIS A N 1
ATOM 707 C CA . HIS A 1 91 ? 23.900 -25.634 -56.196 1.00 53.84 91 HIS A CA 1
ATOM 708 C C . HIS A 1 91 ? 24.716 -26.729 -55.480 1.00 53.84 91 HIS A C 1
ATOM 710 O O . HIS A 1 91 ? 25.873 -26.968 -55.805 1.00 53.84 91 HIS A O 1
ATOM 716 N N . SER A 1 92 ? 24.118 -27.466 -54.538 1.00 55.75 92 SER A N 1
ATOM 717 C CA . SER A 1 92 ? 24.762 -28.583 -53.826 1.00 55.75 92 SER A CA 1
ATOM 718 C C . SER A 1 92 ? 24.659 -29.932 -54.565 1.00 55.75 92 SER A C 1
ATOM 720 O O . SER A 1 92 ? 24.880 -30.999 -53.992 1.00 55.75 92 SER A O 1
ATOM 722 N N . LYS A 1 93 ? 24.380 -29.926 -55.878 1.00 48.66 93 LYS A N 1
ATOM 723 C CA . LYS A 1 93 ? 24.374 -31.134 -56.733 1.00 48.66 93 LYS A CA 1
ATOM 724 C C . LYS A 1 93 ? 25.225 -30.994 -58.001 1.00 48.66 93 LYS A C 1
ATOM 726 O O . LYS A 1 93 ? 24.778 -31.338 -59.090 1.00 48.66 93 LYS A O 1
ATOM 731 N N . LYS A 1 94 ? 26.480 -30.545 -57.893 1.00 42.78 94 LYS A N 1
ATOM 732 C CA . LYS A 1 94 ? 27.467 -30.665 -58.993 1.00 42.78 94 LYS A CA 1
ATOM 733 C C . LYS A 1 94 ? 28.895 -31.004 -58.531 1.00 42.78 94 LYS A C 1
ATOM 735 O O . LYS A 1 94 ? 29.855 -30.534 -59.114 1.00 42.78 94 LYS A O 1
ATOM 740 N N . VAL A 1 95 ? 29.067 -31.884 -57.539 1.00 47.19 95 VAL A N 1
ATOM 741 C CA . VAL A 1 95 ? 30.407 -32.451 -57.221 1.00 47.19 95 VAL A CA 1
ATOM 742 C C . VAL A 1 95 ? 30.489 -33.977 -57.412 1.00 47.19 95 VAL A C 1
ATOM 744 O O . VAL A 1 95 ? 31.567 -34.553 -57.395 1.00 47.19 95 VAL A O 1
ATOM 747 N N . LYS A 1 96 ? 29.391 -34.680 -57.732 1.00 43.25 96 LYS A N 1
ATOM 748 C CA . LYS A 1 96 ? 29.427 -36.155 -57.890 1.00 43.25 96 LYS A CA 1
ATOM 749 C C . LYS A 1 96 ? 29.707 -36.685 -59.310 1.00 43.25 96 LYS A C 1
ATOM 751 O O . LYS A 1 96 ? 29.725 -37.899 -59.489 1.00 43.25 96 LYS A O 1
ATOM 756 N N . LYS A 1 97 ? 29.934 -35.836 -60.328 1.00 39.06 97 LYS A N 1
ATOM 757 C CA . LYS A 1 97 ? 30.100 -36.297 -61.732 1.00 39.06 97 LYS A CA 1
ATOM 758 C C . LYS A 1 97 ? 31.534 -36.245 -62.288 1.00 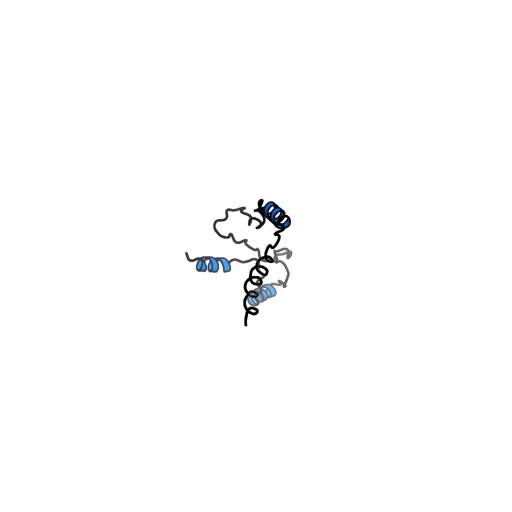39.06 97 LYS A C 1
ATOM 760 O O . LYS A 1 97 ? 31.766 -36.821 -63.345 1.00 39.06 97 LYS A O 1
ATOM 765 N N . SER A 1 98 ? 32.500 -35.648 -61.585 1.00 36.38 98 SER A N 1
ATOM 766 C CA . SER A 1 98 ? 33.899 -35.543 -62.050 1.00 36.38 98 SER A CA 1
ATOM 767 C C . SER A 1 98 ? 34.819 -36.693 -61.607 1.00 36.38 98 SER A C 1
ATOM 769 O O . SER A 1 98 ? 35.873 -36.872 -62.204 1.00 36.38 98 SER A O 1
ATOM 771 N N . VAL A 1 99 ? 34.422 -37.538 -60.646 1.00 45.19 99 VAL A N 1
ATOM 772 C CA . VAL A 1 99 ? 35.296 -38.614 -60.113 1.00 45.19 99 VAL A CA 1
ATOM 773 C C . VAL A 1 99 ? 35.170 -39.955 -60.868 1.00 45.19 99 VAL A C 1
ATOM 775 O O . VAL A 1 99 ? 36.015 -40.830 -60.725 1.00 45.19 99 VAL A O 1
ATOM 778 N N . LYS A 1 100 ? 34.163 -40.149 -61.735 1.00 37.59 100 LYS A N 1
ATOM 779 C CA . LYS A 1 100 ? 33.943 -41.446 -62.421 1.00 37.59 100 LYS A CA 1
ATOM 780 C C . LYS A 1 100 ? 34.641 -41.619 -63.781 1.00 37.59 100 LYS A C 1
ATOM 782 O O . LYS A 1 100 ? 34.622 -42.728 -64.306 1.00 37.59 100 LYS A O 1
ATOM 787 N N . LYS A 1 101 ? 35.268 -40.584 -64.361 1.00 34.06 101 LYS A N 1
ATOM 788 C CA . LYS A 1 101 ? 35.874 -40.673 -65.712 1.00 34.06 101 LYS A CA 1
ATOM 789 C C . LYS A 1 101 ? 37.364 -41.067 -65.723 1.00 34.06 101 LYS A C 1
ATOM 791 O O . LYS A 1 101 ? 37.899 -41.342 -66.789 1.00 34.06 101 LY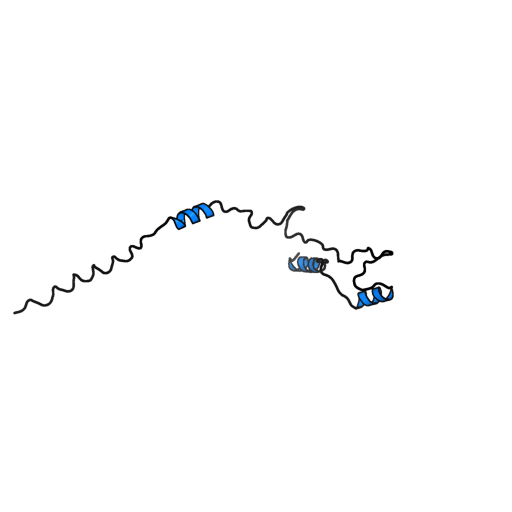S A O 1
ATOM 796 N N . SER A 1 102 ? 38.015 -41.186 -64.564 1.00 37.44 102 SER A N 1
ATOM 797 C CA . SER A 1 102 ? 39.445 -41.531 -64.443 1.00 37.44 102 SER A CA 1
ATOM 798 C C . SER A 1 102 ? 39.742 -42.991 -64.054 1.00 37.44 102 SER A C 1
ATOM 800 O O . SER A 1 102 ? 40.906 -43.335 -63.880 1.00 37.44 102 SER A O 1
ATOM 802 N N . LYS A 1 103 ? 38.737 -43.880 -63.959 1.00 40.38 103 LYS A N 1
ATOM 803 C CA . LYS A 1 103 ? 38.933 -45.284 -63.524 1.00 40.38 103 LYS A CA 1
ATOM 804 C C . LYS A 1 103 ? 38.569 -46.369 -64.553 1.00 40.38 103 LYS A C 1
ATOM 806 O O . LYS A 1 103 ? 38.467 -47.528 -64.185 1.00 40.38 103 LYS A O 1
ATOM 811 N N . LYS A 1 104 ? 38.386 -46.020 -65.836 1.00 36.28 104 LYS A N 1
ATOM 812 C CA . LYS A 1 104 ? 38.031 -46.972 -66.918 1.00 36.28 104 LYS A CA 1
ATOM 813 C C . LYS A 1 104 ? 38.964 -46.861 -68.141 1.00 36.28 104 LYS A C 1
ATOM 815 O O . LYS A 1 104 ? 38.504 -46.768 -69.273 1.00 36.28 104 LYS A O 1
ATOM 820 N N . LYS A 1 105 ? 40.278 -46.767 -67.888 1.00 37.44 105 LYS A N 1
ATOM 821 C CA . LYS A 1 105 ? 41.367 -46.824 -68.894 1.00 37.44 105 LYS A CA 1
ATOM 822 C C . LYS A 1 105 ? 42.603 -47.606 -68.399 1.00 37.44 105 LYS A C 1
ATOM 824 O O . LYS A 1 105 ? 43.729 -47.337 -68.799 1.00 37.44 105 LYS A O 1
ATOM 829 N N . LYS A 1 106 ? 42.386 -48.575 -67.516 1.00 41.62 106 LYS A N 1
ATOM 830 C CA . LYS A 1 106 ? 43.282 -49.712 -67.276 1.00 41.62 106 LYS A CA 1
ATOM 831 C C . LYS A 1 106 ? 42.379 -50.943 -67.349 1.00 41.62 106 LYS A C 1
ATOM 833 O O . LYS A 1 106 ? 41.227 -50.821 -66.948 1.00 41.62 106 LYS A O 1
ATOM 838 N N . ASP A 1 107 ? 42.869 -52.030 -67.931 1.00 45.38 107 ASP A N 1
ATOM 839 C CA . ASP A 1 107 ? 42.159 -53.296 -68.196 1.00 45.38 107 ASP A CA 1
ATOM 840 C C . ASP A 1 107 ? 41.510 -53.393 -69.594 1.00 45.38 107 ASP A C 1
ATOM 842 O O . ASP A 1 107 ? 40.304 -53.564 -69.723 1.00 45.38 107 ASP A O 1
ATOM 846 N N . SER A 1 108 ? 42.323 -53.268 -70.653 1.00 44.34 108 SER A N 1
ATOM 847 C CA . SER A 1 108 ? 42.241 -54.128 -71.858 1.00 44.34 108 SER A CA 1
ATOM 848 C C . SER A 1 108 ? 43.331 -53.748 -72.877 1.00 44.34 108 SER A C 1
ATOM 850 O O . SER A 1 108 ? 43.058 -53.095 -73.884 1.00 44.34 108 SER A O 1
ATOM 852 N N . ALA A 1 109 ? 44.581 -54.116 -72.594 1.00 38.19 109 ALA A N 1
ATOM 853 C CA . ALA A 1 109 ? 45.640 -54.243 -73.599 1.00 38.19 109 ALA A CA 1
ATOM 854 C C . ALA A 1 109 ? 46.719 -55.206 -73.067 1.00 38.19 109 ALA A C 1
ATOM 856 O O . ALA A 1 109 ? 47.717 -54.773 -72.500 1.00 38.19 109 ALA A O 1
ATOM 857 N N . SER A 1 110 ? 46.461 -56.505 -73.217 1.00 36.31 110 SER A N 1
ATOM 858 C CA . SER A 1 110 ? 47.471 -57.569 -73.324 1.00 36.31 110 SER A CA 1
ATOM 859 C C . SER A 1 110 ? 47.085 -58.367 -74.569 1.00 36.31 110 SER A C 1
ATOM 861 O O . SER A 1 110 ? 45.887 -58.565 -74.808 1.00 36.31 110 SER A O 1
ATOM 863 N N . PRO A 1 111 ? 48.047 -58.666 -75.442 1.00 41.12 111 PRO A N 1
ATOM 864 C CA . PRO A 1 111 ? 48.832 -59.894 -75.293 1.00 41.12 111 PRO A CA 1
ATOM 865 C C . PRO A 1 111 ? 50.167 -59.682 -74.587 1.00 41.12 111 PRO A C 1
ATOM 867 O O . PRO A 1 111 ? 50.808 -58.640 -74.846 1.00 41.12 111 PRO A O 1
#

Secondary structure (DSSP, 8-state):
--HHHHHHHHHTS--S-----HHHHHHHHHTT--TTPPSSTTS-S--SPPPPPPPPTTPPTT-----TT----TTHHHHHHHHHH-------SSSSSSSSSSSSSSS----

Sequence (111 aa):
MSKKQKNKLLSTLNTGKEFHSSFGASILSKYGWKEGQGLGKSENGIVKPVSVKKIEGSSGLGASSRPENEWYNWWDDMYNNLAAKIKVKDHSKKVKKSVKKSKKKKDSASP

Radius of gyration: 38.35 Å; chains: 1; bounding box: 70×72×96 Å

Organism: Theileria orientalis (NCBI:txid68886)

InterPro domains:
  IPR000467 G-patch domain [PF01585] (21-63)
  IPR000467 G-patch domain [PS50174] (20-66)
  IPR000467 G-patch domain [SM00443] (18-64)
  IPR050656 PIN2/TERF1-interacting telomerase inhibitor [PTHR23149] (20-109)

Foldseek 3Di:
DDPVVVVVVVVPACQQDDDDDPVVQVVCVVVPDDQPFADDPVSPHDNTDDHDDDDPDPADVPDDPPPPPPDPVVCPVVVVVVVVVDDDDPPVPDPPPPPPPPPPPPPDDDD